Protein AF-A0A4V3KSK7-F1 (afdb_monomer)

pLDDT: mean 95.62, std 2.2, range [83.94, 98.69]

Structure (mmCIF, N/CA/C/O backbone):
data_AF-A0A4V3KSK7-F1
#
_entry.id   AF-A0A4V3KSK7-F1
#
loop_
_atom_site.group_PDB
_atom_site.id
_atom_site.type_symbol
_atom_site.label_atom_id
_atom_site.label_alt_id
_atom_site.label_comp_id
_atom_site.label_asym_id
_atom_site.label_entity_id
_atom_site.label_seq_id
_atom_site.pdbx_PDB_ins_code
_atom_site.Cartn_x
_a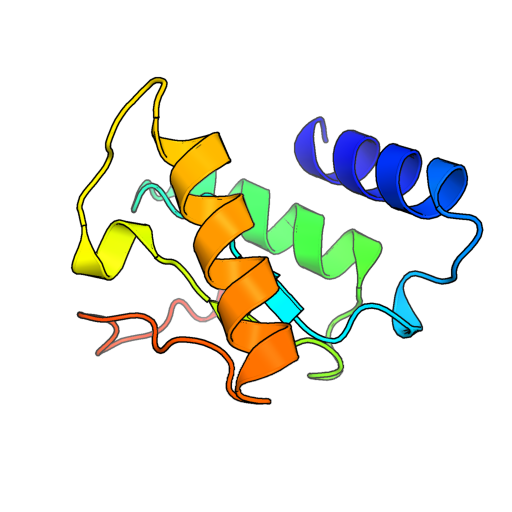tom_site.Cartn_y
_atom_site.Cartn_z
_atom_site.occupancy
_atom_site.B_iso_or_equiv
_atom_site.auth_seq_id
_atom_site.auth_comp_id
_atom_site.auth_asym_id
_atom_site.auth_atom_id
_atom_site.pdbx_PDB_model_num
ATOM 1 N N . ASP A 1 1 ? 10.743 5.918 7.571 1.00 83.94 1 ASP A N 1
ATOM 2 C CA . ASP A 1 1 ? 9.616 6.068 8.527 1.00 83.94 1 ASP A CA 1
ATOM 3 C C . ASP A 1 1 ? 8.447 6.945 8.091 1.00 83.94 1 ASP A C 1
ATOM 5 O O . ASP A 1 1 ? 7.393 6.817 8.704 1.00 83.94 1 ASP A O 1
ATOM 9 N N . GLY A 1 2 ? 8.570 7.808 7.072 1.00 96.00 2 GLY A N 1
ATOM 10 C CA . GLY A 1 2 ? 7.463 8.685 6.652 1.00 96.00 2 GLY A CA 1
ATOM 11 C C . GLY A 1 2 ? 6.158 7.938 6.342 1.00 96.00 2 GLY A C 1
ATOM 12 O O . GLY A 1 2 ? 5.126 8.275 6.911 1.00 96.00 2 GLY A O 1
ATOM 13 N N . ALA A 1 3 ? 6.226 6.872 5.534 1.00 96.19 3 ALA A N 1
ATOM 14 C CA . ALA A 1 3 ? 5.061 6.054 5.179 1.00 96.19 3 ALA A CA 1
ATOM 15 C C . ALA A 1 3 ? 4.355 5.449 6.407 1.00 96.19 3 ALA A C 1
ATOM 17 O O . ALA A 1 3 ? 3.145 5.595 6.550 1.00 96.19 3 ALA A O 1
ATOM 18 N N . ARG A 1 4 ? 5.113 4.851 7.341 1.00 98.12 4 ARG A N 1
ATOM 19 C CA . ARG A 1 4 ? 4.572 4.291 8.595 1.00 98.12 4 ARG A CA 1
ATOM 20 C C . ARG A 1 4 ? 3.785 5.344 9.374 1.00 98.12 4 ARG A C 1
ATOM 22 O O . ARG A 1 4 ? 2.628 5.126 9.706 1.00 98.12 4 ARG A O 1
ATOM 29 N N . ARG A 1 5 ? 4.409 6.499 9.626 1.00 98.38 5 ARG A N 1
ATOM 30 C CA . ARG A 1 5 ? 3.786 7.594 10.384 1.00 98.38 5 ARG A CA 1
ATOM 31 C C . ARG A 1 5 ? 2.529 8.117 9.692 1.00 98.38 5 ARG A C 1
ATOM 33 O O . ARG A 1 5 ? 1.554 8.408 10.370 1.00 98.38 5 ARG A O 1
ATOM 40 N N . ALA A 1 6 ? 2.544 8.236 8.365 1.00 98.31 6 ALA A N 1
ATOM 41 C CA . ALA A 1 6 ? 1.379 8.681 7.605 1.00 98.31 6 ALA A CA 1
ATOM 42 C C . ALA A 1 6 ? 0.196 7.709 7.753 1.00 98.31 6 ALA A C 1
ATOM 44 O O . ALA A 1 6 ? -0.923 8.154 7.999 1.00 98.31 6 ALA A O 1
ATOM 45 N N . MET A 1 7 ? 0.449 6.398 7.675 1.00 98.06 7 MET A N 1
ATOM 46 C CA . MET A 1 7 ? -0.581 5.373 7.882 1.00 98.06 7 MET A CA 1
ATOM 47 C C . MET A 1 7 ? -1.132 5.395 9.313 1.00 98.06 7 MET A C 1
ATOM 49 O O . MET A 1 7 ? -2.344 5.404 9.494 1.00 98.06 7 MET A O 1
ATOM 53 N N . GLU A 1 8 ? -0.268 5.478 10.328 1.00 98.44 8 GLU A N 1
ATOM 54 C CA . GLU A 1 8 ? -0.687 5.563 11.737 1.00 98.44 8 GLU A CA 1
ATOM 55 C C . GLU A 1 8 ? -1.547 6.800 12.021 1.00 98.44 8 GLU A C 1
ATOM 57 O O . GLU A 1 8 ? -2.556 6.699 12.714 1.00 98.44 8 GLU A O 1
ATOM 62 N N . ILE A 1 9 ? -1.181 7.957 11.458 1.00 98.69 9 ILE A N 1
ATOM 63 C CA . ILE A 1 9 ? -1.968 9.190 11.586 1.00 98.69 9 ILE A CA 1
ATOM 64 C C . ILE A 1 9 ? -3.342 9.016 10.935 1.00 98.69 9 ILE A C 1
ATOM 66 O O . ILE A 1 9 ? -4.341 9.370 11.554 1.00 98.69 9 ILE A O 1
ATOM 70 N N . ALA A 1 10 ? -3.409 8.455 9.725 1.00 98.25 10 ALA A N 1
ATOM 71 C CA . ALA A 1 10 ? -4.676 8.235 9.027 1.00 98.25 10 ALA A CA 1
ATOM 72 C C . ALA A 1 10 ? -5.597 7.265 9.789 1.00 98.25 10 ALA A C 1
ATOM 74 O O . ALA A 1 10 ? -6.789 7.529 9.933 1.00 98.25 10 ALA A O 1
ATOM 75 N N . ILE A 1 11 ? -5.041 6.178 10.333 1.00 98.38 11 ILE A N 1
ATOM 76 C CA . ILE A 1 11 ? -5.774 5.206 11.160 1.00 98.38 11 ILE A CA 1
ATOM 77 C C . ILE A 1 11 ? -6.295 5.872 12.440 1.00 98.38 11 ILE A C 1
ATOM 79 O O . ILE A 1 11 ? -7.472 5.734 12.772 1.00 98.38 11 ILE A O 1
ATOM 83 N N . ALA A 1 12 ? -5.453 6.653 13.125 1.00 98.50 12 ALA A N 1
ATOM 84 C CA . ALA A 1 12 ? -5.853 7.386 14.324 1.00 98.50 12 ALA A CA 1
ATOM 85 C C . ALA A 1 12 ? -6.949 8.426 14.033 1.00 98.50 12 ALA A C 1
ATOM 87 O O . ALA A 1 12 ? -7.891 8.554 14.811 1.00 98.50 12 ALA A O 1
ATOM 88 N N . GLN A 1 13 ? -6.863 9.138 12.904 1.00 98.69 13 GLN A N 1
ATOM 89 C CA . GLN A 1 13 ? -7.896 10.076 12.450 1.00 98.69 13 GLN A CA 1
ATOM 90 C C . GLN A 1 13 ? -9.224 9.381 12.136 1.00 98.69 13 GLN A C 1
ATOM 92 O O . GLN A 1 13 ? -10.282 9.953 12.387 1.00 98.69 13 GLN A O 1
ATOM 97 N N . ALA A 1 14 ? -9.175 8.157 11.607 1.00 98.25 14 ALA A N 1
ATOM 98 C CA . ALA A 1 14 ? -10.358 7.345 11.344 1.00 98.25 14 ALA A CA 1
ATOM 99 C C . ALA A 1 14 ? -10.981 6.745 12.619 1.00 98.25 14 ALA A C 1
ATOM 101 O O . ALA A 1 14 ? -12.123 6.296 12.575 1.00 98.25 14 ALA A O 1
ATOM 102 N N . GLY A 1 15 ? -10.263 6.742 13.749 1.00 98.44 15 GLY A N 1
ATOM 103 C CA . GLY A 1 15 ? -10.753 6.195 15.017 1.00 98.44 15 GLY A CA 1
ATOM 104 C C . GLY A 1 15 ? -10.901 4.671 15.020 1.00 98.44 15 GLY A C 1
ATOM 105 O O . GLY A 1 15 ? -11.697 4.147 15.795 1.00 98.44 15 GLY A O 1
ATOM 106 N N . ILE A 1 16 ? -10.153 3.972 14.160 1.00 98.19 16 ILE A N 1
ATOM 107 C CA . ILE A 1 16 ? -10.174 2.508 14.028 1.00 98.19 16 ILE A CA 1
ATOM 108 C C . ILE A 1 16 ? -8.837 1.893 14.450 1.00 98.19 16 ILE A C 1
ATOM 110 O O . ILE A 1 16 ? -7.805 2.563 14.525 1.00 98.19 16 ILE A O 1
ATOM 114 N N . SER A 1 17 ? -8.837 0.589 14.693 1.00 97.25 17 SER A N 1
ATOM 115 C CA . SER A 1 17 ? -7.631 -0.221 14.823 1.00 97.25 17 SER A CA 1
ATOM 116 C C . SER A 1 17 ? -7.040 -0.552 13.453 1.00 97.25 17 SER A C 1
ATOM 118 O O . SER A 1 17 ? -7.761 -0.814 12.492 1.00 97.25 17 SER A O 1
ATOM 120 N N . ALA A 1 18 ? -5.710 -0.660 13.371 1.00 96.94 18 ALA A N 1
ATOM 121 C CA . ALA A 1 18 ? -5.030 -1.135 12.162 1.00 96.94 18 ALA A CA 1
ATOM 122 C C . ALA A 1 18 ? -5.535 -2.520 11.705 1.00 96.94 18 ALA A C 1
ATOM 124 O O . ALA A 1 18 ? -5.580 -2.789 10.510 1.00 96.94 18 ALA A O 1
ATOM 125 N N . ARG A 1 19 ? -5.982 -3.373 12.642 1.00 96.19 19 ARG A N 1
ATOM 126 C CA . ARG A 1 19 ? -6.535 -4.711 12.349 1.00 96.19 19 ARG A CA 1
ATOM 127 C C . ARG A 1 19 ? -7.894 -4.686 11.642 1.00 96.19 19 ARG A C 1
ATOM 129 O O . ARG A 1 19 ? -8.335 -5.713 11.132 1.00 96.19 19 ARG A O 1
ATOM 136 N N . GLU A 1 20 ? -8.578 -3.546 11.646 1.00 96.56 20 GLU A N 1
ATOM 137 C CA . GLU A 1 20 ? -9.847 -3.369 10.932 1.00 96.56 20 GLU A CA 1
ATOM 138 C C . GLU A 1 20 ? -9.623 -3.076 9.441 1.00 96.56 20 GLU A C 1
ATOM 140 O O . GLU A 1 20 ? -10.529 -3.261 8.630 1.00 96.56 20 GLU A O 1
ATOM 145 N N . VAL A 1 21 ? -8.403 -2.690 9.050 1.00 96.94 21 VAL A N 1
ATOM 146 C CA . VAL A 1 21 ? -8.029 -2.490 7.648 1.00 96.94 21 VAL A CA 1
ATOM 147 C C . VAL A 1 21 ? -7.702 -3.840 7.011 1.00 96.94 21 VAL A C 1
ATOM 149 O O . VAL A 1 21 ? -6.743 -4.504 7.390 1.00 96.94 21 VAL A O 1
ATOM 152 N N . ARG A 1 22 ? -8.501 -4.244 6.018 1.00 95.31 22 ARG A N 1
ATOM 153 C CA . ARG A 1 22 ? -8.352 -5.538 5.322 1.00 95.31 22 ARG A CA 1
ATOM 154 C C . ARG A 1 22 ? -7.754 -5.438 3.923 1.00 95.31 22 ARG A C 1
ATOM 156 O O . ARG A 1 22 ? -7.367 -6.457 3.362 1.00 95.31 22 ARG A O 1
ATOM 163 N N . HIS A 1 23 ? -7.658 -4.234 3.365 1.00 97.19 23 HIS A N 1
ATOM 164 C CA . HIS A 1 23 ? -7.098 -3.996 2.037 1.00 97.19 23 HIS A CA 1
ATOM 165 C C . HIS A 1 23 ? -6.271 -2.709 2.016 1.00 97.19 23 HIS A C 1
ATOM 167 O O . HIS A 1 23 ? -6.689 -1.693 2.572 1.00 97.19 23 HIS A O 1
ATOM 173 N N . LEU A 1 24 ? -5.110 -2.757 1.364 1.00 97.25 24 LEU A N 1
ATOM 174 C CA . LEU A 1 24 ? -4.236 -1.614 1.122 1.00 97.25 24 LEU A CA 1
ATOM 175 C C . LEU A 1 24 ? -3.822 -1.582 -0.352 1.00 97.25 24 LEU A C 1
ATOM 177 O O . LEU A 1 24 ? -3.264 -2.536 -0.888 1.00 97.25 24 LEU A O 1
ATOM 181 N N . ASN A 1 25 ? -4.067 -0.452 -1.014 1.00 97.00 25 ASN A N 1
ATOM 182 C CA . ASN A 1 25 ? -3.552 -0.190 -2.356 1.00 97.00 25 ASN A CA 1
ATOM 183 C C . ASN A 1 25 ? -2.217 0.563 -2.241 1.00 97.00 25 ASN A C 1
ATOM 185 O O . ASN A 1 25 ? -2.197 1.747 -1.902 1.00 97.00 25 ASN A O 1
ATOM 189 N N . ALA A 1 26 ? -1.115 -0.146 -2.471 1.00 96.56 26 ALA A N 1
ATOM 190 C CA . ALA A 1 26 ? 0.245 0.324 -2.246 1.00 96.56 26 ALA A CA 1
ATOM 191 C C . ALA A 1 26 ? 0.703 1.356 -3.286 1.00 96.56 26 ALA A C 1
ATOM 193 O O . ALA A 1 26 ? 0.164 1.476 -4.395 1.00 96.56 26 ALA A O 1
ATOM 194 N N . HIS A 1 27 ? 1.748 2.106 -2.936 1.00 96.00 27 HIS A N 1
ATOM 195 C CA . HIS A 1 27 ? 2.418 2.993 -3.865 1.00 96.00 27 HIS A CA 1
ATOM 196 C C . HIS A 1 27 ? 3.165 2.206 -4.943 1.00 96.00 27 HIS A C 1
ATOM 198 O O . HIS A 1 27 ? 2.958 2.534 -6.110 1.00 96.00 27 HIS A O 1
ATOM 204 N N . ALA A 1 28 ? 3.955 1.192 -4.577 1.00 94.06 28 ALA A N 1
ATOM 205 C CA . ALA A 1 28 ? 4.570 0.185 -5.445 1.00 94.06 28 ALA A CA 1
ATOM 206 C C . ALA A 1 28 ? 5.073 0.754 -6.783 1.00 94.06 28 ALA A C 1
ATOM 208 O O . ALA A 1 28 ? 4.466 0.567 -7.844 1.00 94.06 28 ALA A O 1
ATOM 209 N N . THR A 1 29 ? 6.165 1.517 -6.731 1.00 92.38 29 THR A N 1
ATOM 210 C CA . THR A 1 29 ? 6.754 2.160 -7.918 1.00 92.38 29 THR A CA 1
ATOM 211 C C . THR A 1 29 ? 7.657 1.231 -8.714 1.00 92.38 29 THR A C 1
ATOM 213 O O . THR A 1 29 ? 8.190 1.663 -9.736 1.00 92.38 29 THR A O 1
ATOM 216 N N . SER A 1 30 ? 7.811 -0.025 -8.284 1.00 91.19 30 SER A N 1
ATOM 217 C CA . SER A 1 30 ? 8.757 -0.983 -8.856 1.00 91.19 30 SER A CA 1
ATOM 218 C C . SER A 1 30 ? 10.204 -0.504 -8.698 1.00 91.19 30 SER A C 1
ATOM 220 O O . SER A 1 30 ? 11.035 -0.684 -9.591 1.00 91.19 30 SER A O 1
ATOM 222 N N . THR A 1 31 ? 10.503 0.145 -7.566 1.00 93.62 31 THR A N 1
ATOM 223 C CA . THR A 1 31 ? 11.854 0.622 -7.242 1.00 93.62 31 THR A CA 1
ATOM 224 C C . THR A 1 31 ? 12.415 -0.172 -6.065 1.00 93.62 31 THR A C 1
ATOM 226 O O . THR A 1 31 ? 11.789 -0.167 -5.006 1.00 93.62 31 THR A O 1
ATOM 229 N N . PRO A 1 32 ? 13.604 -0.801 -6.178 1.00 91.69 32 PRO A N 1
ATOM 230 C CA . PRO A 1 32 ? 14.094 -1.715 -5.141 1.00 91.69 32 PRO A CA 1
ATOM 231 C C . PRO A 1 32 ? 14.141 -1.098 -3.735 1.00 91.69 32 PRO A C 1
ATOM 233 O O . PRO A 1 32 ? 13.687 -1.695 -2.766 1.00 91.69 32 PRO A O 1
ATOM 236 N N . VAL A 1 33 ? 14.648 0.133 -3.618 1.00 93.75 33 VAL A N 1
ATOM 237 C CA . VAL A 1 33 ? 14.748 0.823 -2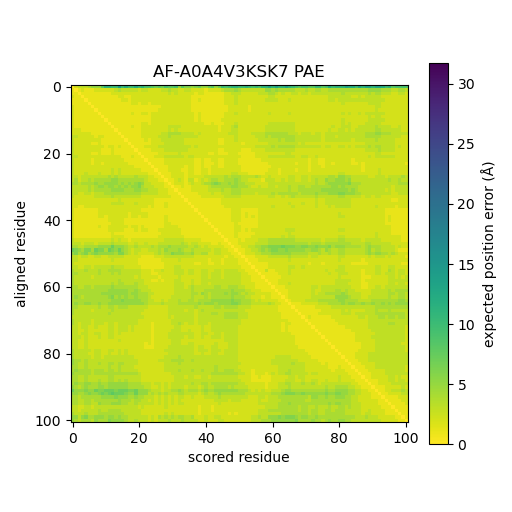.320 1.00 93.75 33 VAL A CA 1
ATOM 238 C C . VAL A 1 33 ? 13.387 1.325 -1.832 1.00 93.75 33 VAL A C 1
ATOM 240 O O . VAL A 1 33 ? 13.098 1.253 -0.637 1.00 93.75 33 VAL A O 1
ATOM 243 N N . GLY A 1 34 ? 12.556 1.846 -2.740 1.00 94.81 34 GLY A N 1
ATOM 244 C CA . GLY A 1 34 ? 11.246 2.392 -2.394 1.00 94.81 34 GLY A CA 1
ATOM 245 C C . GLY A 1 34 ? 10.292 1.308 -1.907 1.00 94.81 34 GLY A C 1
ATOM 246 O O . GLY A 1 34 ? 9.714 1.447 -0.829 1.00 94.81 34 GLY A O 1
ATOM 247 N N . ASP A 1 35 ? 10.201 0.207 -2.650 1.00 95.81 35 ASP A N 1
ATOM 248 C CA . ASP A 1 35 ? 9.276 -0.886 -2.360 1.00 95.81 35 ASP A CA 1
ATOM 249 C C . ASP A 1 35 ? 9.698 -1.637 -1.086 1.00 95.81 35 ASP A C 1
ATOM 251 O O . ASP A 1 35 ? 8.858 -1.892 -0.226 1.00 95.81 35 ASP A O 1
ATOM 255 N N . ALA A 1 36 ? 10.999 -1.873 -0.867 1.00 95.81 36 ALA A N 1
ATOM 256 C CA . ALA A 1 36 ? 11.4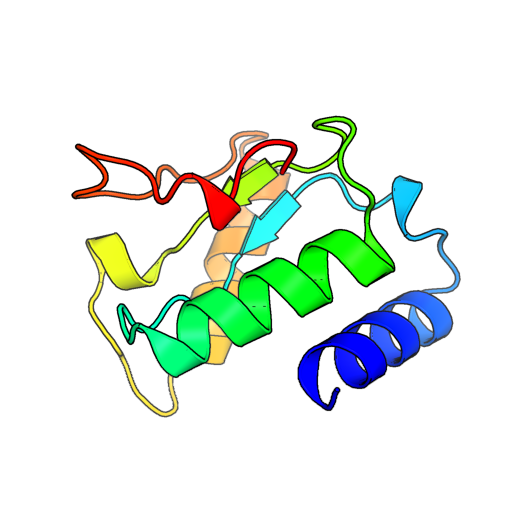88 -2.440 0.394 1.00 95.81 36 ALA A CA 1
ATOM 257 C C . ALA A 1 36 ? 11.137 -1.554 1.606 1.00 95.81 36 ALA A C 1
ATOM 259 O O . ALA A 1 36 ? 10.737 -2.044 2.667 1.00 95.81 36 ALA A O 1
ATOM 260 N N . GLY A 1 37 ? 11.257 -0.230 1.453 1.00 97.00 37 GLY A N 1
ATOM 261 C CA . GLY A 1 37 ? 10.880 0.733 2.485 1.00 97.00 37 GLY A CA 1
ATOM 262 C C . GLY A 1 37 ? 9.373 0.773 2.753 1.00 97.00 37 GLY A C 1
ATOM 263 O O . GLY A 1 37 ? 8.961 0.888 3.913 1.00 97.00 37 GLY A O 1
ATOM 264 N N . GLU A 1 38 ? 8.559 0.667 1.703 1.00 97.56 38 GLU A N 1
ATOM 265 C CA . GLU A 1 38 ? 7.099 0.601 1.785 1.00 97.56 38 GLU A CA 1
ATOM 266 C C . GLU A 1 38 ? 6.634 -0.687 2.470 1.00 97.56 38 GLU A C 1
ATOM 268 O O . GLU A 1 38 ? 5.912 -0.613 3.464 1.00 97.56 38 GLU A O 1
ATOM 273 N N . ILE A 1 39 ? 7.124 -1.847 2.030 1.00 97.25 39 ILE A N 1
ATOM 274 C CA . ILE A 1 39 ? 6.843 -3.157 2.633 1.00 97.25 39 ILE A CA 1
ATOM 275 C C . ILE A 1 39 ? 7.179 -3.145 4.126 1.00 97.25 39 ILE A C 1
ATOM 277 O O . ILE A 1 39 ? 6.357 -3.516 4.965 1.00 97.25 39 ILE A O 1
ATOM 281 N N . ALA A 1 40 ? 8.367 -2.654 4.489 1.00 97.31 40 ALA A N 1
ATOM 282 C CA . ALA A 1 40 ? 8.772 -2.577 5.887 1.00 97.31 40 ALA A CA 1
ATOM 283 C C . ALA A 1 40 ? 7.857 -1.651 6.707 1.00 97.31 40 ALA A C 1
ATOM 285 O O . ALA A 1 40 ? 7.638 -1.899 7.893 1.00 97.31 40 ALA A O 1
ATOM 286 N N . ALA A 1 41 ? 7.333 -0.575 6.111 1.00 98.19 41 ALA A N 1
ATOM 287 C CA . ALA A 1 41 ? 6.375 0.303 6.772 1.00 98.19 41 ALA A CA 1
ATOM 288 C C . ALA A 1 41 ? 5.006 -0.370 6.951 1.00 98.19 41 ALA A C 1
ATOM 290 O O . ALA A 1 41 ? 4.452 -0.277 8.043 1.00 98.19 41 ALA A O 1
ATOM 291 N N . ILE A 1 42 ? 4.499 -1.069 5.929 1.00 98.06 42 ILE A N 1
ATOM 292 C CA . ILE A 1 42 ? 3.233 -1.820 5.980 1.00 98.06 42 ILE A CA 1
ATOM 293 C C . ILE A 1 42 ? 3.307 -2.866 7.095 1.00 98.06 42 ILE A C 1
ATOM 295 O O . ILE A 1 42 ? 2.479 -2.848 8.003 1.00 98.06 42 ILE A O 1
ATOM 299 N N . LYS A 1 43 ? 4.358 -3.692 7.112 1.00 97.50 43 LYS A N 1
ATOM 300 C CA . LYS A 1 43 ? 4.556 -4.725 8.141 1.00 97.50 43 LYS A CA 1
ATOM 301 C C . LYS A 1 43 ? 4.597 -4.165 9.563 1.00 97.50 43 LYS A C 1
ATOM 303 O O . LYS A 1 43 ? 4.070 -4.779 10.484 1.00 97.50 43 LYS A O 1
ATOM 308 N N . ARG A 1 44 ? 5.191 -2.980 9.760 1.00 97.81 44 ARG A N 1
ATOM 309 C CA . ARG A 1 44 ? 5.228 -2.321 11.080 1.00 97.81 44 ARG A CA 1
ATOM 310 C C . ARG A 1 44 ? 3.856 -1.844 11.562 1.00 97.81 44 ARG A C 1
ATOM 312 O O . ARG A 1 44 ? 3.666 -1.766 12.769 1.00 97.81 44 ARG A O 1
ATOM 319 N N . VAL A 1 45 ? 2.939 -1.506 10.655 1.00 98.06 45 VAL A N 1
ATOM 320 C CA . VAL A 1 45 ? 1.596 -1.009 11.008 1.00 98.06 45 VAL A CA 1
ATOM 321 C C . VAL A 1 45 ? 0.586 -2.147 11.114 1.00 98.06 45 VAL A C 1
ATOM 323 O O . VAL A 1 45 ? -0.196 -2.183 12.060 1.00 98.06 45 VAL A O 1
ATOM 326 N N . PHE A 1 46 ? 0.601 -3.071 10.154 1.00 97.88 46 PHE A N 1
ATOM 327 C CA . PHE A 1 46 ? -0.448 -4.079 9.992 1.00 97.88 46 PHE A CA 1
ATOM 328 C C . PHE A 1 46 ? -0.050 -5.477 10.478 1.00 97.88 46 PHE A C 1
ATOM 330 O O . PHE A 1 46 ? -0.929 -6.305 10.683 1.00 97.88 46 PHE A O 1
ATOM 337 N N . GLY A 1 47 ? 1.238 -5.733 10.730 1.00 96.62 47 GLY A N 1
ATOM 338 C CA . GLY A 1 47 ? 1.742 -7.050 11.125 1.00 96.62 47 GLY A CA 1
ATOM 339 C C . GLY A 1 47 ? 2.204 -7.903 9.940 1.00 96.62 47 GLY A C 1
ATOM 340 O O . GLY A 1 47 ? 2.399 -7.403 8.835 1.00 96.62 47 GLY A O 1
ATOM 341 N N . THR A 1 48 ? 2.448 -9.189 10.204 1.00 96.69 48 THR A N 1
ATOM 342 C CA . THR A 1 48 ? 2.986 -10.172 9.239 1.00 96.69 48 THR A CA 1
ATOM 343 C C . THR A 1 48 ? 2.232 -11.505 9.305 1.00 96.69 48 THR A C 1
ATOM 345 O O . THR A 1 48 ? 2.832 -12.574 9.212 1.00 96.69 48 THR A O 1
ATOM 348 N N . ASP A 1 49 ? 0.932 -11.451 9.580 1.00 95.31 49 ASP A N 1
ATOM 349 C CA . ASP A 1 49 ? 0.051 -12.602 9.804 1.00 95.31 49 ASP A CA 1
ATOM 350 C C . ASP A 1 49 ? -0.945 -12.826 8.652 1.00 95.31 49 ASP A C 1
ATOM 352 O O . ASP A 1 49 ? -1.961 -13.493 8.843 1.00 95.31 49 ASP A O 1
ATOM 356 N N . PHE A 1 50 ? -0.670 -12.268 7.464 1.00 92.44 50 PHE A N 1
ATOM 357 C CA . PHE A 1 50 ? -1.578 -12.251 6.308 1.00 92.44 50 PHE A CA 1
ATOM 358 C C . PHE A 1 50 ? -2.953 -11.626 6.622 1.00 92.44 50 PHE A C 1
ATOM 360 O O . PHE A 1 50 ? -3.964 -11.947 5.996 1.00 92.44 50 PHE A O 1
ATOM 367 N N . GLY A 1 51 ? -3.010 -10.721 7.609 1.00 93.38 51 GLY A N 1
ATOM 368 C CA . GLY A 1 51 ? -4.242 -10.054 8.034 1.00 93.38 51 GLY A CA 1
ATOM 369 C C . GLY A 1 51 ? -4.775 -8.99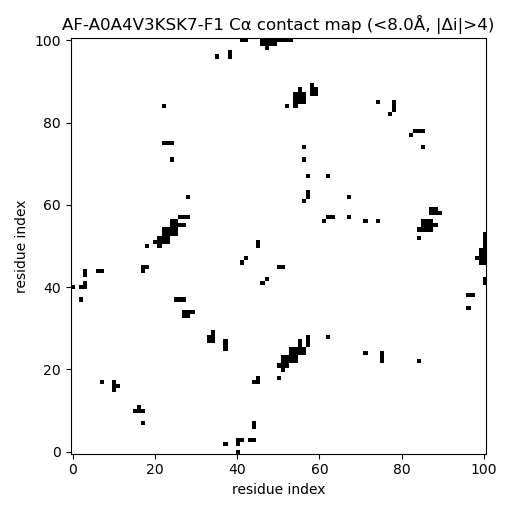1 7.065 1.00 93.38 51 GLY A C 1
ATOM 370 O O . GLY A 1 51 ? -5.931 -8.572 7.205 1.00 93.38 51 GLY A O 1
ATOM 371 N N . ILE A 1 52 ? -3.964 -8.577 6.086 1.00 96.25 52 ILE A N 1
ATOM 372 C CA . ILE A 1 52 ? -4.261 -7.531 5.104 1.00 96.25 52 ILE A CA 1
ATOM 373 C C . ILE A 1 52 ? -3.978 -8.033 3.686 1.00 96.25 52 ILE A C 1
ATOM 375 O O . ILE A 1 52 ? -3.020 -8.760 3.472 1.00 96.25 52 ILE A O 1
ATOM 379 N N . ALA A 1 53 ? -4.807 -7.638 2.719 1.00 95.75 53 ALA A N 1
ATOM 380 C CA . ALA A 1 53 ? -4.532 -7.835 1.301 1.00 95.75 53 ALA A CA 1
ATOM 381 C C . ALA A 1 53 ? -3.862 -6.585 0.712 1.00 95.75 53 ALA A C 1
ATOM 383 O O . ALA A 1 53 ? -4.432 -5.492 0.782 1.00 95.75 53 ALA A O 1
ATOM 384 N N . VAL A 1 54 ? -2.693 -6.734 0.086 1.00 96.56 54 VAL A N 1
ATOM 385 C CA . VAL A 1 54 ? -1.982 -5.624 -0.569 1.00 96.56 54 VAL A CA 1
ATOM 386 C C . VAL A 1 54 ? -2.065 -5.734 -2.094 1.00 96.56 54 VAL A C 1
ATOM 388 O O . VAL A 1 54 ? -1.687 -6.739 -2.690 1.00 96.56 54 VAL A O 1
ATOM 391 N N . SER A 1 55 ? -2.539 -4.674 -2.752 1.00 95.69 55 SER A N 1
ATOM 392 C CA . SER A 1 55 ? -2.605 -4.574 -4.220 1.00 95.69 55 SER A CA 1
ATOM 393 C C . SER A 1 55 ? -1.818 -3.375 -4.743 1.00 95.69 55 SER A C 1
ATOM 395 O O . SER A 1 55 ? -1.676 -2.387 -4.030 1.00 95.69 55 SER A O 1
ATOM 397 N N . ALA A 1 56 ? -1.399 -3.396 -6.009 1.00 95.38 56 ALA A N 1
ATOM 398 C CA . ALA A 1 56 ? -0.736 -2.265 -6.657 1.00 95.38 56 ALA A CA 1
ATOM 399 C C . ALA A 1 56 ? -1.378 -1.923 -8.008 1.00 95.38 56 ALA A C 1
ATOM 401 O O . ALA A 1 56 ? -1.020 -2.471 -9.049 1.00 95.38 56 ALA A O 1
ATOM 402 N N . THR A 1 57 ? -2.290 -0.952 -8.020 1.00 94.88 57 THR A N 1
ATOM 403 C CA . THR A 1 57 ? -2.984 -0.499 -9.250 1.00 94.88 57 THR A CA 1
ATOM 404 C C . THR A 1 57 ? -2.054 0.023 -10.355 1.00 94.88 57 THR A C 1
ATOM 406 O O . THR A 1 57 ? -2.357 -0.136 -11.538 1.00 94.88 57 THR A O 1
ATOM 409 N N . LYS A 1 58 ? -0.873 0.557 -10.002 1.00 95.56 58 LYS A N 1
ATOM 410 C CA . LYS A 1 58 ? 0.141 1.006 -10.980 1.00 95.56 58 LYS A CA 1
ATOM 411 C C . LYS A 1 58 ? 0.648 -0.112 -11.884 1.00 95.56 58 LYS A C 1
ATOM 413 O O . LYS A 1 58 ? 1.088 0.176 -12.993 1.00 95.56 58 LYS A O 1
ATOM 418 N N . SER A 1 59 ? 0.548 -1.367 -11.445 1.00 94.31 59 SER A N 1
ATOM 419 C CA . SER A 1 59 ? 0.886 -2.524 -12.277 1.00 94.31 59 SER A CA 1
ATOM 420 C C . SER A 1 59 ? 0.028 -2.625 -13.543 1.00 94.31 59 SER A C 1
ATOM 422 O O . SER A 1 59 ? 0.506 -3.131 -14.555 1.00 94.31 59 SER A O 1
ATOM 424 N N . ALA A 1 60 ? -1.211 -2.122 -13.503 1.00 94.94 60 ALA A N 1
ATOM 425 C CA . ALA A 1 60 ? -2.135 -2.123 -14.631 1.00 94.94 60 ALA A CA 1
ATOM 426 C C . ALA A 1 60 ? -2.134 -0.801 -15.408 1.00 94.94 60 ALA A C 1
ATOM 428 O O . ALA A 1 60 ? -2.323 -0.798 -16.620 1.00 94.94 60 ALA A O 1
ATOM 429 N N . THR A 1 61 ? -1.938 0.327 -14.721 1.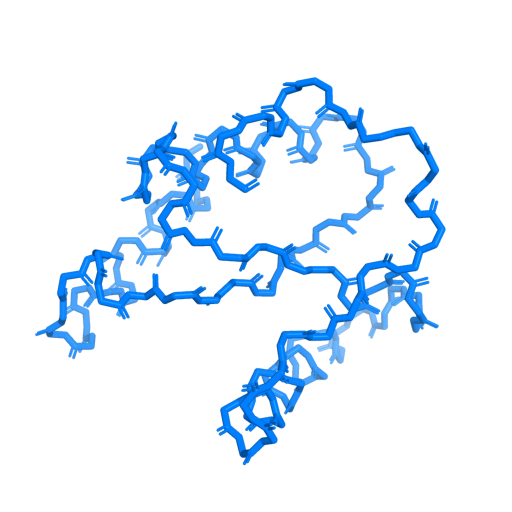00 94.44 61 THR A N 1
ATOM 430 C CA . THR A 1 61 ? -2.149 1.662 -15.309 1.00 94.44 61 THR A CA 1
ATOM 431 C C . THR A 1 61 ? -0.873 2.453 -15.564 1.00 94.44 61 THR A C 1
ATOM 433 O O . THR A 1 61 ? -0.933 3.550 -16.115 1.00 94.44 61 THR A O 1
ATOM 436 N N . GLY A 1 62 ? 0.278 1.958 -15.110 1.00 93.19 62 GLY A N 1
ATOM 437 C CA . GLY A 1 62 ? 1.495 2.754 -15.009 1.00 93.19 62 GLY A CA 1
ATOM 438 C C . GLY A 1 62 ? 1.406 3.842 -13.932 1.00 93.19 62 GLY A C 1
ATOM 439 O O . GLY A 1 62 ? 0.438 3.946 -13.168 1.00 93.19 62 GLY A O 1
ATOM 440 N N . HIS A 1 63 ? 2.453 4.665 -13.850 1.00 94.00 63 HIS A N 1
ATOM 441 C CA . HIS A 1 63 ? 2.566 5.725 -12.852 1.00 94.00 63 HIS A CA 1
ATOM 442 C C . HIS A 1 63 ? 1.967 7.043 -13.368 1.00 94.00 63 HIS A C 1
ATOM 444 O O . HIS A 1 63 ? 2.646 7.836 -14.013 1.00 94.00 63 HIS A O 1
ATOM 450 N N . LEU A 1 64 ? 0.702 7.313 -13.033 1.00 94.62 64 LEU A N 1
ATOM 451 C CA . LEU A 1 64 ? -0.035 8.504 -13.496 1.00 94.62 64 LEU A CA 1
ATOM 452 C C . LEU A 1 64 ? 0.333 9.819 -12.772 1.00 94.62 64 LEU A C 1
ATOM 454 O O . LEU A 1 64 ? -0.467 10.755 -12.730 1.00 94.62 64 LEU A O 1
ATOM 458 N N . LEU A 1 65 ? 1.527 9.897 -12.178 1.00 94.19 65 LEU A N 1
ATOM 459 C CA . LEU A 1 65 ? 2.050 11.071 -11.465 1.00 94.19 65 LEU A CA 1
ATOM 460 C C . LEU A 1 65 ? 1.025 11.625 -10.453 1.00 94.19 65 LEU A C 1
ATOM 462 O O . LEU A 1 65 ? 0.543 10.886 -9.594 1.00 94.19 65 LEU A O 1
ATOM 466 N N . GLY A 1 66 ? 0.652 12.905 -10.565 1.00 93.69 66 GLY A N 1
ATOM 467 C CA . GLY A 1 66 ? -0.295 13.564 -9.660 1.00 93.69 66 GLY A CA 1
ATOM 468 C C . GLY A 1 66 ? -1.683 12.914 -9.605 1.00 93.69 66 GLY A C 1
ATOM 469 O 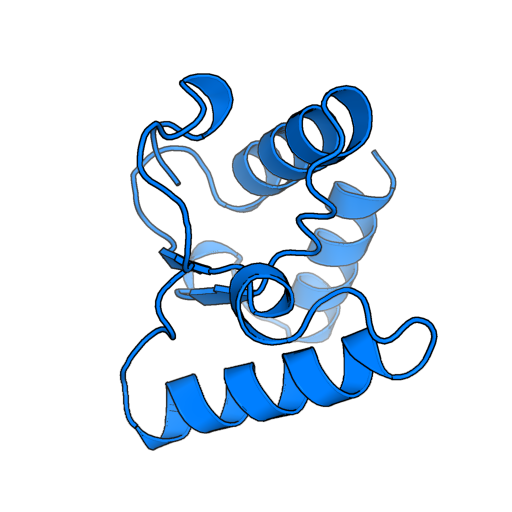O . GLY A 1 66 ? -2.369 13.041 -8.594 1.00 93.69 66 GLY A O 1
ATOM 470 N N . ALA A 1 67 ? -2.087 12.163 -10.635 1.00 95.44 67 ALA A N 1
ATOM 471 C CA . ALA A 1 67 ? -3.371 11.463 -10.653 1.00 95.44 67 ALA A CA 1
ATOM 472 C C . ALA A 1 67 ? -3.346 10.112 -9.913 1.00 95.44 67 ALA A C 1
ATOM 474 O O . ALA A 1 67 ? -4.406 9.548 -9.636 1.00 95.44 67 ALA A O 1
ATOM 475 N N . ALA A 1 68 ? -2.165 9.589 -9.557 1.00 94.56 68 ALA A N 1
ATOM 476 C CA . ALA A 1 68 ? -2.032 8.256 -8.969 1.00 94.56 68 ALA A CA 1
ATOM 477 C C . ALA A 1 68 ? -2.797 8.104 -7.641 1.00 94.56 68 ALA A C 1
ATOM 479 O O . ALA A 1 68 ? -3.363 7.043 -7.385 1.00 94.56 68 ALA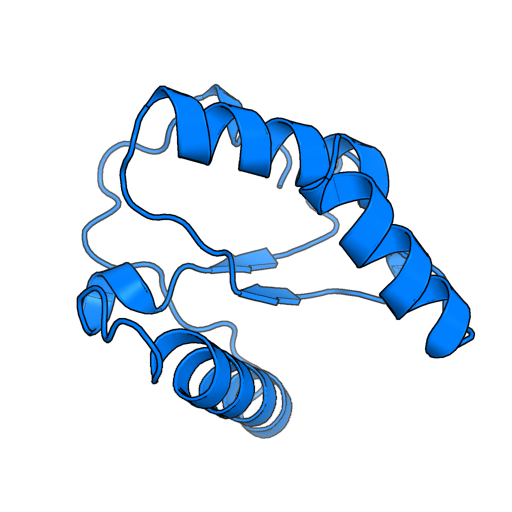 A O 1
ATOM 480 N N . GLY A 1 69 ? -2.848 9.156 -6.815 1.00 92.75 69 GLY A N 1
ATOM 481 C CA . GLY A 1 69 ? -3.590 9.136 -5.550 1.00 92.75 69 GLY A CA 1
ATOM 482 C C . GLY A 1 69 ? -5.104 9.032 -5.754 1.00 92.75 69 GLY A C 1
ATOM 483 O O . GLY A 1 69 ? -5.754 8.192 -5.137 1.00 92.75 69 GLY A O 1
ATOM 484 N N . GLY A 1 70 ? -5.655 9.838 -6.668 1.00 96.12 70 GLY A N 1
ATOM 485 C CA . GLY A 1 70 ? -7.085 9.818 -6.990 1.00 96.12 70 GLY A CA 1
ATOM 486 C C . GLY A 1 70 ? -7.522 8.495 -7.617 1.00 96.12 70 GLY A C 1
ATOM 487 O O . GLY A 1 70 ? -8.514 7.910 -7.188 1.00 96.12 70 GLY A O 1
ATOM 488 N N . LEU A 1 71 ? -6.741 7.974 -8.570 1.00 95.19 71 LEU A N 1
ATOM 489 C CA . LEU A 1 71 ? -6.990 6.654 -9.149 1.00 95.19 71 LEU A CA 1
ATOM 490 C C . LEU A 1 71 ? -6.962 5.564 -8.067 1.00 95.19 71 LEU A C 1
ATOM 492 O O . LEU A 1 71 ? -7.853 4.717 -8.015 1.00 95.19 71 LEU A O 1
ATOM 496 N N . GLY A 1 72 ? -5.970 5.612 -7.174 1.00 95.19 72 GLY A N 1
ATOM 497 C CA . GLY A 1 72 ? -5.848 4.651 -6.086 1.00 95.19 72 GLY A CA 1
ATOM 498 C C . GLY A 1 72 ? -7.069 4.643 -5.166 1.00 95.19 72 GLY A C 1
ATOM 499 O O . GLY A 1 72 ? -7.569 3.567 -4.847 1.00 95.19 72 GLY A O 1
ATOM 500 N N . ALA A 1 73 ? -7.590 5.823 -4.815 1.00 95.50 73 ALA A N 1
ATOM 501 C CA . ALA A 1 73 ? -8.803 5.965 -4.011 1.00 95.50 73 ALA A CA 1
ATOM 502 C C . ALA A 1 73 ? -10.046 5.398 -4.715 1.00 95.50 73 ALA A C 1
ATOM 504 O O . ALA A 1 73 ? -10.835 4.696 -4.085 1.00 95.50 73 ALA A O 1
ATOM 505 N N . ILE A 1 74 ? -10.199 5.645 -6.023 1.00 96.25 74 ILE A N 1
ATOM 506 C CA . ILE A 1 74 ? -11.297 5.077 -6.819 1.00 96.25 74 ILE A CA 1
ATOM 507 C C . ILE A 1 74 ? -11.265 3.549 -6.747 1.00 96.25 74 ILE A C 1
ATOM 509 O O . ILE A 1 74 ? -12.278 2.938 -6.420 1.00 96.25 74 ILE A O 1
ATOM 513 N N . PHE A 1 75 ? -10.110 2.924 -6.986 1.00 95.62 75 PHE A N 1
ATOM 514 C CA . PHE A 1 75 ? -9.997 1.465 -6.916 1.00 95.62 75 PHE A CA 1
ATOM 515 C C . PHE A 1 75 ? -10.225 0.909 -5.509 1.00 95.62 75 PHE A C 1
ATOM 517 O O . PHE A 1 75 ? -10.805 -0.164 -5.390 1.00 95.62 75 PHE A O 1
ATOM 524 N N . THR A 1 76 ? -9.849 1.630 -4.449 1.00 95.94 76 THR A N 1
ATOM 525 C CA . THR A 1 76 ? -10.188 1.232 -3.073 1.00 95.94 76 THR A CA 1
ATOM 526 C C . THR A 1 76 ? -11.703 1.262 -2.837 1.00 95.94 76 THR A C 1
ATOM 528 O O . THR A 1 76 ? -12.253 0.335 -2.247 1.00 95.94 76 THR A O 1
ATOM 531 N N . VAL A 1 77 ? -12.410 2.277 -3.345 1.00 96.94 77 VAL A N 1
ATOM 532 C CA . VAL A 1 77 ? -13.883 2.332 -3.275 1.00 96.94 77 VAL A CA 1
ATOM 533 C C . VAL A 1 77 ? -14.518 1.205 -4.091 1.00 96.94 77 VAL A C 1
ATOM 535 O O . VAL A 1 77 ? -15.468 0.579 -3.627 1.00 96.94 77 VAL A O 1
ATOM 538 N N . LEU A 1 78 ? -13.989 0.908 -5.281 1.00 97.00 78 LEU A N 1
ATOM 539 C CA . LEU A 1 78 ? -14.458 -0.216 -6.095 1.00 97.00 78 LEU A CA 1
ATOM 540 C C . LEU A 1 78 ? -14.213 -1.559 -5.401 1.00 97.00 78 LEU A C 1
ATOM 542 O O . LEU A 1 78 ? -15.103 -2.400 -5.414 1.00 97.00 78 LEU A O 1
ATOM 546 N N . ALA A 1 79 ? -13.074 -1.735 -4.728 1.00 96.88 79 ALA A N 1
ATOM 547 C CA . ALA A 1 79 ? -12.784 -2.941 -3.957 1.00 96.88 79 ALA A CA 1
ATOM 548 C C . ALA A 1 79 ? -13.801 -3.160 -2.827 1.00 96.88 79 ALA A C 1
ATOM 550 O O . ALA A 1 79 ? -14.257 -4.281 -2.611 1.00 96.88 79 ALA A O 1
ATOM 551 N N . LEU A 1 80 ? -14.213 -2.083 -2.148 1.00 95.88 80 LEU A N 1
ATOM 552 C CA . LEU A 1 80 ? -15.285 -2.126 -1.151 1.00 95.88 80 LEU A CA 1
ATOM 553 C C . LEU A 1 80 ? -16.656 -2.396 -1.782 1.00 95.88 80 LEU A C 1
ATOM 555 O O . LEU A 1 80 ? -17.437 -3.163 -1.232 1.00 95.88 80 LEU A O 1
ATOM 559 N N . ARG A 1 81 ? -16.976 -1.787 -2.926 1.00 97.81 81 ARG A N 1
ATOM 560 C CA . ARG A 1 81 ? -18.259 -2.008 -3.610 1.00 97.81 81 ARG A CA 1
ATOM 561 C C . ARG A 1 81 ? -18.395 -3.451 -4.098 1.00 97.81 81 ARG A C 1
ATOM 563 O O . ARG A 1 81 ? -19.430 -4.072 -3.885 1.00 97.81 81 ARG A O 1
ATOM 570 N N . ASP A 1 82 ? -17.348 -3.955 -4.740 1.00 97.31 82 ASP A N 1
ATOM 571 C CA . ASP A 1 82 ? -17.351 -5.244 -5.433 1.00 97.31 82 ASP A CA 1
ATOM 572 C C . ASP A 1 82 ? -16.908 -6.395 -4.522 1.00 97.31 82 ASP A C 1
ATOM 574 O O . ASP A 1 82 ? -17.013 -7.552 -4.914 1.00 97.31 82 ASP A O 1
ATOM 578 N N . GLN A 1 83 ? -16.440 -6.089 -3.305 1.00 96.56 83 GLN A N 1
ATOM 579 C CA . GLN A 1 83 ? -15.918 -7.055 -2.329 1.00 96.56 83 GLN A CA 1
ATOM 580 C C . GLN A 1 83 ? -14.763 -7.902 -2.889 1.00 96.56 83 GLN A C 1
ATOM 582 O O . GLN A 1 83 ? -14.601 -9.075 -2.555 1.00 96.56 83 GLN A O 1
ATOM 587 N N . VAL A 1 84 ? -13.942 -7.294 -3.749 1.00 95.31 84 VAL A N 1
ATOM 588 C CA . VAL A 1 84 ? -12.802 -7.935 -4.411 1.00 95.31 84 VAL A CA 1
ATOM 589 C C . VAL A 1 84 ? -11.615 -6.982 -4.396 1.00 95.31 84 VAL A C 1
ATOM 591 O O . VAL A 1 84 ? -11.688 -5.875 -4.929 1.00 95.31 84 VAL A O 1
ATOM 594 N N . ALA A 1 85 ? -10.492 -7.417 -3.822 1.00 95.19 85 ALA A N 1
ATOM 595 C CA . ALA A 1 85 ? -9.237 -6.685 -3.955 1.00 95.19 85 ALA A CA 1
ATOM 596 C C . ALA A 1 85 ? -8.754 -6.758 -5.420 1.00 95.19 85 ALA A C 1
ATOM 598 O O . ALA A 1 85 ? -8.697 -7.857 -5.981 1.00 95.19 85 ALA A O 1
ATOM 599 N N . PRO A 1 86 ? -8.401 -5.629 -6.062 1.00 94.62 86 PRO A N 1
ATOM 600 C CA . PRO A 1 86 ? -7.919 -5.648 -7.435 1.00 94.62 86 PRO A CA 1
ATOM 601 C C . PRO A 1 86 ? -6.595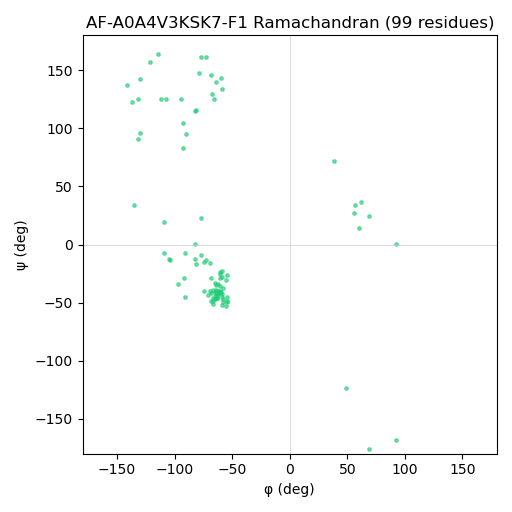 -6.422 -7.525 1.00 94.62 86 PRO A C 1
ATOM 603 O O . PRO A 1 86 ? -5.737 -6.270 -6.650 1.00 94.62 86 PRO A O 1
ATOM 606 N N . PRO A 1 87 ? -6.393 -7.231 -8.578 1.00 93.31 87 PRO A N 1
ATOM 607 C CA . PRO A 1 87 ? -5.156 -7.978 -8.736 1.00 93.31 87 PRO A CA 1
ATOM 608 C C . PRO A 1 87 ? -3.981 -7.040 -9.032 1.00 93.31 87 PRO A C 1
ATOM 610 O O . PRO A 1 87 ? -4.116 -6.051 -9.756 1.00 93.31 87 PRO A O 1
ATOM 613 N N . THR A 1 88 ? -2.801 -7.393 -8.526 1.00 95.25 88 THR A N 1
ATOM 614 C CA . THR A 1 88 ? -1.536 -6.809 -8.984 1.00 95.25 88 THR A CA 1
ATOM 615 C C . THR A 1 88 ? -1.099 -7.538 -10.253 1.00 95.25 88 THR A C 1
ATOM 617 O O . THR A 1 88 ? -0.822 -8.736 -10.221 1.00 95.25 88 THR A O 1
ATOM 620 N N . LEU A 1 89 ? -1.055 -6.833 -11.382 1.00 95.12 89 LEU A N 1
ATOM 621 C CA . LEU A 1 89 ? -0.620 -7.396 -12.659 1.00 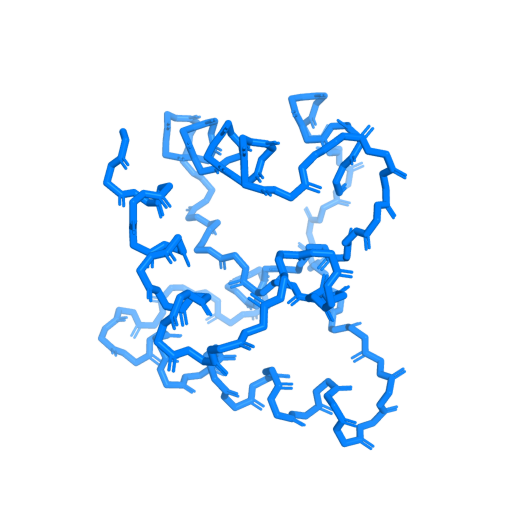95.12 89 LEU A CA 1
ATOM 622 C C . LEU A 1 89 ? 0.909 -7.519 -12.716 1.00 95.12 89 LEU A C 1
ATOM 624 O O . LEU A 1 89 ? 1.631 -6.871 -11.963 1.00 95.12 89 LEU A O 1
ATOM 628 N N . ASN A 1 90 ? 1.410 -8.343 -13.637 1.00 93.06 90 ASN A N 1
ATOM 629 C CA . ASN A 1 90 ? 2.846 -8.536 -13.894 1.00 93.06 90 ASN A CA 1
ATOM 630 C C . ASN A 1 90 ? 3.668 -9.059 -12.694 1.00 93.06 90 ASN A C 1
ATOM 632 O O . ASN A 1 90 ? 4.895 -9.028 -12.727 1.00 93.06 90 ASN A O 1
ATOM 636 N N . LEU A 1 91 ? 3.013 -9.569 -11.647 1.00 93.25 91 LEU A N 1
ATOM 637 C CA . LEU A 1 91 ? 3.662 -10.136 -10.466 1.00 93.25 91 LEU A CA 1
ATOM 638 C C . LEU A 1 91 ? 3.849 -11.651 -10.633 1.00 93.25 91 LEU A C 1
ATOM 640 O O . LEU A 1 91 ? 3.033 -12.441 -10.168 1.00 93.25 91 LEU A O 1
ATOM 644 N N . SER A 1 92 ? 4.911 -12.065 -11.326 1.00 92.94 92 SER A N 1
ATOM 645 C CA . SER A 1 92 ? 5.235 -13.491 -11.519 1.00 92.94 92 SER A CA 1
ATOM 646 C C . SER A 1 92 ? 6.182 -14.055 -10.458 1.00 92.94 92 SER A C 1
ATOM 648 O O . SER A 1 92 ? 6.143 -15.247 -10.169 1.00 92.94 92 SER A O 1
ATOM 650 N N . ALA A 1 93 ? 7.039 -13.207 -9.890 1.00 92.88 93 ALA A N 1
ATOM 651 C CA . ALA A 1 93 ? 7.996 -13.555 -8.845 1.00 92.88 93 ALA A CA 1
ATOM 652 C C . ALA A 1 93 ? 7.893 -12.511 -7.720 1.00 92.88 93 ALA A C 1
ATOM 654 O O . ALA A 1 93 ? 8.535 -11.463 -7.812 1.00 92.88 93 ALA A O 1
ATOM 655 N N . PRO A 1 94 ? 7.038 -12.744 -6.707 1.00 92.00 94 PRO A N 1
ATOM 656 C CA . PRO A 1 94 ? 6.900 -11.834 -5.577 1.00 92.00 94 PRO A CA 1
ATOM 657 C C . PRO A 1 94 ? 8.217 -11.663 -4.819 1.00 92.00 94 PRO A C 1
ATOM 659 O O . PRO A 1 94 ? 8.976 -12.620 -4.658 1.00 92.00 94 PRO A O 1
ATOM 662 N N . ASP A 1 95 ? 8.472 -10.449 -4.334 1.00 92.94 95 ASP A N 1
ATOM 663 C CA . ASP A 1 95 ? 9.617 -10.180 -3.467 1.00 92.94 95 ASP A CA 1
ATOM 664 C C . ASP A 1 95 ? 9.435 -10.934 -2.133 1.00 92.94 95 ASP A C 1
ATOM 666 O O . ASP A 1 95 ? 8.417 -10.723 -1.463 1.00 92.94 95 ASP A O 1
ATOM 670 N N . PRO A 1 96 ? 10.395 -11.777 -1.700 1.00 94.94 96 PRO A N 1
ATOM 671 C CA . PRO A 1 96 ? 10.339 -12.449 -0.401 1.00 94.94 96 PRO A CA 1
ATOM 672 C C . PRO A 1 96 ? 10.168 -11.489 0.783 1.00 94.94 96 PRO A C 1
ATOM 674 O O . PRO A 1 96 ? 9.607 -11.864 1.812 1.00 94.94 96 PRO A O 1
ATOM 677 N N . ALA A 1 97 ? 10.610 -10.234 0.655 1.00 94.94 97 ALA A N 1
ATOM 678 C CA . ALA A 1 97 ? 10.392 -9.213 1.670 1.00 94.94 97 ALA A CA 1
ATOM 679 C C . ALA A 1 97 ? 8.901 -8.945 1.918 1.00 94.94 97 ALA A C 1
ATOM 681 O O . ALA A 1 97 ? 8.557 -8.517 3.019 1.00 94.94 97 ALA A O 1
ATOM 682 N N . GLY A 1 98 ? 8.029 -9.206 0.941 1.00 94.19 98 GLY A N 1
ATOM 683 C CA . GLY A 1 98 ? 6.578 -9.068 1.044 1.00 94.19 98 GLY A CA 1
ATOM 684 C C . GLY A 1 98 ? 5.877 -10.199 1.798 1.00 94.19 98 GLY A C 1
ATOM 685 O O . GLY A 1 98 ? 4.709 -10.050 2.117 1.00 94.19 98 GLY A O 1
ATOM 686 N N . ASP A 1 99 ? 6.557 -11.296 2.141 1.00 95.56 99 ASP A N 1
ATOM 687 C CA . ASP A 1 99 ? 5.899 -12.454 2.762 1.00 95.56 99 ASP A CA 1
ATOM 688 C C . ASP A 1 99 ? 5.200 -12.098 4.092 1.00 95.56 99 ASP A C 1
ATOM 690 O O . ASP A 1 99 ? 5.777 -11.405 4.938 1.00 95.56 99 ASP A O 1
ATOM 694 N N . GLY A 1 100 ? 3.962 -12.549 4.287 1.00 92.62 100 GLY A N 1
ATOM 695 C CA . GLY A 1 100 ? 3.141 -12.233 5.464 1.00 92.62 100 GLY A CA 1
ATOM 696 C C . GLY A 1 100 ? 2.222 -11.008 5.345 1.00 92.62 100 GLY A C 1
ATOM 697 O O . GLY A 1 100 ? 1.530 -10.709 6.321 1.00 92.62 100 GLY A O 1
ATOM 698 N N . ILE A 1 101 ? 2.206 -10.309 4.202 1.00 92.69 101 ILE A N 1
ATOM 699 C CA . ILE A 1 101 ? 1.252 -9.232 3.854 1.00 92.69 101 ILE A CA 1
ATOM 700 C C . ILE A 1 101 ? 0.697 -9.406 2.435 1.00 92.69 101 ILE A C 1
ATOM 702 O O . ILE A 1 101 ? 1.228 -10.261 1.694 1.00 92.69 101 ILE A O 1
#

Sequence (101 aa):
DGARRAMEIAIAQAGISAREVRHLNAHATSTPVGDAGEIAAIKRVFGTDFGIAVSATKSATGHLLGAAGGLGAIFTVLALRDQVAPPTLNLSAPDPAGDGI

Foldseek 3Di:
DVLLVVVVVVCVVVVHALLVAAEDAFPPLVDPVVVLVRLVSNCVRNNQQNSHHYEYPCQPVPDPDPCRVVVSVVLVVVCVVVVHRDHRPPPPDDDPSNHRD

Radius of gyration: 13.12 Å; Cα contacts (8 Å, |Δi|>4): 108; chains: 1; bounding box: 33×27×30 Å

Nearest PDB structures (foldseek):
  4f32-assembly1_A  TM=9.766E-01  e=1.676E-06  Burkholderia vietnamiensis G4
  4ddo-assembly1_A-2  TM=9.760E-01  e=2.783E-06  Burkholderia vietnamiensis G4
  1tqy-assembly4_H  TM=8.986E-01  e=1.679E-03  Streptomyces coelicolor A3(2)
  3hhd-assembly2_B  TM=8.986E-01  e=1.198E-02  Homo sapiens
  4opf-assembly1_A-2  TM=8.332E-01  e=7.533E-02  Streptomyces albus

Secondary structure (DSSP, 8-state):
-HHHHHHHHHHHHHT--GGG--EEE----S-HHHHHHHHHHHHHHH-SSS-SEEE-THHHH---GGGHHHHHHHHHHHHHHHT-PPP-TT-SS--GGGTT-

Solvent-accessible surface area (backbone atoms only — not comparable to full-atom values): 6026 Å² total; per-residue (Å²): 110,68,68,36,54,53,52,54,51,52,36,59,73,68,72,54,59,58,85,75,50,54,68,45,75,51,80,60,80,85,37,77,71,58,38,55,53,48,44,55,26,49,39,73,65,63,43,64,77,56,64,37,46,72,23,25,64,39,56,76,70,48,86,57,64,89,49,40,63,61,54,50,51,51,52,53,52,47,22,65,74,68,74,43,80,66,76,53,47,94,68,85,74,76,61,76,84,46,68,35,76

Mean predicted aligned error: 2.49 Å